Protein AF-D6PKF2-F1 (afdb_monomer)

Organism: NCBI:txid743623

pLDDT: mean 91.21, std 10.73, range [49.94, 98.38]

Solvent-accessible surface area (backbone atoms only — not comparable to full-atom values): 4287 Å² total; per-residue (Å²): 131,77,89,55,68,86,77,60,92,80,76,54,73,65,57,52,51,54,50,52,51,52,51,51,54,58,74,69,55,84,53,66,67,60,49,52,52,50,53,55,49,50,54,54,50,51,55,50,52,55,52,51,50,54,52,50,53,51,51,51,52,55,50,54,53,51,58,67,69,73,115

Nearest PDB structures (foldseek):
  1tmx-assembly1_B  TM=3.749E-01  e=9.005E+00  Pimelobacter simplex

Secondary structure (DSSP, 8-state):
--TTTTS-----HHHHHHHHHHHHHHHT---HHHHHHHHHHHHHHHHHHHHHHHHHHHHHHHHHHHHHT--

Radius of gyration: 18.63 Å; Cα contacts (8 Å, |Δi|>4): 3; chains: 1; bounding box: 39×25×51 Å

Sequence (71 aa):
MGWADWMVINQSLEEELEVERSVREVNNCTDEEALKMLCSALVRQSWHQQKLLAQACTRIGELDAKLACWD

Structure (mmCIF, N/CA/C/O backbone):
data_AF-D6PKF2-F1
#
_entry.id   AF-D6PKF2-F1
#
loop_
_atom_site.group_PDB
_atom_site.id
_atom_site.type_symbol
_atom_site.label_atom_id
_atom_site.label_alt_id
_atom_site.label_comp_id
_atom_site.label_asym_id
_atom_site.label_entity_id
_atom_site.label_seq_id
_atom_site.pdbx_PDB_ins_code
_atom_site.Cartn_x
_atom_site.Cartn_y
_atom_site.Cartn_z
_atom_site.occupancy
_atom_site.B_iso_or_equiv
_atom_site.auth_seq_id
_atom_site.auth_comp_id
_atom_site.auth_asym_id
_atom_site.auth_atom_id
_atom_site.pdbx_PDB_model_num
ATOM 1 N N . MET A 1 1 ? -1.031 -1.899 -22.000 1.00 49.94 1 MET A N 1
ATOM 2 C CA . MET A 1 1 ? -0.142 -1.152 -21.088 1.00 49.94 1 MET A CA 1
ATOM 3 C C . MET A 1 1 ? 0.772 -2.160 -20.386 1.00 49.94 1 MET A C 1
ATOM 5 O O . MET A 1 1 ? 0.523 -2.454 -19.237 1.00 49.94 1 MET A O 1
ATOM 9 N N . GLY A 1 2 ? 1.767 -2.736 -21.076 1.00 61.12 2 GLY A N 1
ATOM 10 C CA . GLY A 1 2 ? 2.461 -3.952 -20.596 1.00 61.12 2 GLY A CA 1
ATOM 11 C C . GLY A 1 2 ? 3.749 -3.753 -19.785 1.00 61.12 2 GLY A C 1
ATOM 12 O O . GLY A 1 2 ? 4.379 -4.724 -19.390 1.00 61.12 2 GLY A O 1
ATOM 13 N N . TRP A 1 3 ? 4.196 -2.515 -19.550 1.00 65.44 3 TRP A N 1
ATOM 14 C CA . TRP A 1 3 ? 5.490 -2.271 -18.890 1.00 65.44 3 TRP A CA 1
ATOM 15 C C . TRP A 1 3 ? 5.432 -2.353 -17.358 1.00 65.44 3 TRP A C 1
ATOM 17 O O . TRP A 1 3 ? 6.481 -2.433 -16.729 1.00 65.44 3 TRP A O 1
ATOM 27 N N . ALA A 1 4 ? 4.237 -2.335 -16.758 1.00 66.81 4 ALA A N 1
ATOM 28 C CA . ALA A 1 4 ? 4.034 -2.360 -15.306 1.00 66.81 4 ALA A CA 1
ATOM 29 C C . ALA A 1 4 ? 3.291 -3.620 -14.824 1.00 66.81 4 ALA A C 1
ATOM 31 O O . ALA A 1 4 ? 2.886 -3.683 -13.667 1.00 66.81 4 ALA A O 1
ATOM 32 N N . ASP A 1 5 ? 3.138 -4.633 -15.685 1.00 75.81 5 ASP A N 1
ATOM 33 C CA . ASP A 1 5 ? 2.424 -5.881 -15.362 1.00 75.81 5 ASP A CA 1
ATOM 34 C C . ASP A 1 5 ? 3.096 -6.665 -14.216 1.00 75.81 5 ASP A C 1
ATOM 36 O O . ASP A 1 5 ? 2.460 -7.470 -13.542 1.00 75.81 5 ASP A O 1
ATOM 40 N N . TRP A 1 6 ? 4.377 -6.397 -13.951 1.00 76.06 6 TRP A N 1
ATOM 41 C CA . TRP A 1 6 ? 5.135 -6.943 -12.822 1.00 76.06 6 TRP A CA 1
ATOM 42 C C . TRP A 1 6 ? 4.835 -6.251 -11.484 1.00 76.06 6 TRP A C 1
ATOM 44 O O . TRP A 1 6 ? 5.181 -6.782 -10.433 1.00 76.06 6 TRP A O 1
ATOM 54 N N . MET A 1 7 ? 4.199 -5.077 -11.500 1.00 76.94 7 MET A N 1
ATOM 55 C CA . MET A 1 7 ? 3.884 -4.284 -10.308 1.00 76.94 7 MET A CA 1
ATOM 56 C C . MET A 1 7 ? 2.400 -4.416 -9.934 1.00 76.94 7 MET A C 1
ATOM 58 O O . MET A 1 7 ? 1.731 -3.440 -9.594 1.00 76.94 7 MET A O 1
ATOM 62 N N . VAL A 1 8 ? 1.881 -5.641 -10.023 1.00 83.06 8 VAL A N 1
ATOM 63 C CA . VAL A 1 8 ? 0.508 -5.993 -9.652 1.00 83.06 8 VAL A CA 1
ATOM 64 C C . VAL A 1 8 ? 0.539 -6.751 -8.330 1.00 83.06 8 VAL A C 1
ATOM 66 O O . VAL A 1 8 ? 1.237 -7.754 -8.191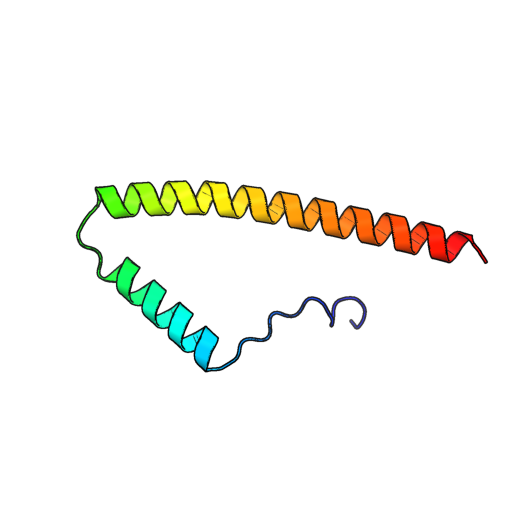 1.00 83.06 8 VAL A O 1
ATOM 69 N N . ILE A 1 9 ? -0.226 -6.268 -7.352 1.00 85.12 9 ILE A N 1
ATOM 70 C CA . ILE A 1 9 ? -0.411 -6.967 -6.080 1.00 85.12 9 ILE A CA 1
ATOM 71 C C . ILE A 1 9 ? -1.374 -8.128 -6.336 1.00 85.12 9 ILE A C 1
ATOM 73 O O . ILE A 1 9 ? -2.568 -7.907 -6.525 1.00 85.12 9 ILE A O 1
ATOM 77 N N . ASN A 1 10 ? -0.847 -9.349 -6.350 1.00 89.19 10 ASN A N 1
ATOM 78 C CA . ASN A 1 10 ? -1.643 -10.572 -6.389 1.00 89.19 10 ASN A CA 1
ATOM 79 C C .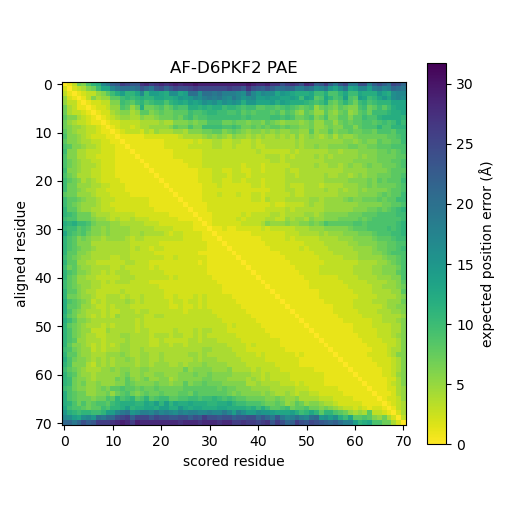 ASN A 1 10 ? -1.620 -11.190 -4.995 1.00 89.19 10 ASN A C 1
ATOM 81 O O . ASN A 1 10 ? -0.547 -11.547 -4.514 1.00 89.19 10 ASN A O 1
ATOM 85 N N . GLN A 1 11 ? -2.784 -11.280 -4.360 1.00 90.81 11 GLN A N 1
ATOM 86 C CA . GLN A 1 11 ? -2.939 -11.895 -3.045 1.00 90.81 11 GLN A CA 1
ATOM 87 C C . GLN A 1 11 ? -3.519 -13.296 -3.213 1.00 90.81 11 GLN A C 1
ATOM 89 O O . GLN A 1 11 ? -4.356 -13.550 -4.082 1.00 90.81 11 GLN A O 1
ATOM 94 N N . SER A 1 12 ? -3.051 -14.220 -2.390 1.00 95.62 12 SER A N 1
ATOM 95 C CA . SER A 1 12 ? -3.714 -15.493 -2.155 1.00 95.62 12 SER A CA 1
ATOM 96 C C . SER A 1 12 ? -4.943 -15.295 -1.264 1.00 95.62 12 SER A C 1
ATOM 98 O O . SER A 1 12 ? -5.036 -14.332 -0.505 1.00 95.62 12 SER A O 1
ATOM 100 N N . LEU A 1 13 ? -5.875 -16.251 -1.304 1.00 96.31 13 LEU A N 1
ATOM 101 C CA . LEU A 1 13 ? -7.039 -16.244 -0.412 1.00 96.31 13 LEU A CA 1
ATOM 102 C C . LEU A 1 13 ? -6.633 -16.206 1.073 1.00 96.31 13 LEU A C 1
ATOM 104 O O . LEU A 1 13 ? -7.322 -15.600 1.885 1.00 96.31 13 LEU A O 1
ATOM 108 N N . GLU A 1 14 ? -5.531 -16.865 1.434 1.00 97.25 14 GLU A N 1
ATOM 109 C CA . GLU A 1 14 ? -5.012 -16.861 2.805 1.00 97.25 14 GLU A CA 1
ATOM 110 C C . GLU A 1 14 ? -4.591 -15.450 3.232 1.00 97.25 14 GLU A C 1
ATOM 112 O O . GLU A 1 14 ? -5.058 -14.965 4.260 1.00 97.25 14 GLU A O 1
ATOM 117 N N . GLU A 1 15 ? -3.818 -14.751 2.396 1.00 96.81 15 GLU A N 1
ATOM 118 C CA . GLU A 1 15 ? -3.405 -13.364 2.648 1.00 96.81 15 GLU A CA 1
ATOM 119 C C . GLU A 1 15 ? -4.610 -12.413 2.739 1.00 96.81 15 GLU A C 1
ATOM 121 O O . GLU A 1 15 ? -4.662 -11.566 3.631 1.00 96.81 15 GLU A O 1
ATOM 126 N N . GLU A 1 16 ? -5.617 -12.570 1.872 1.00 96.19 16 GLU A N 1
ATOM 127 C CA . GLU A 1 16 ? -6.852 -11.775 1.939 1.00 96.19 16 GLU A CA 1
ATOM 128 C C . GLU A 1 16 ? -7.587 -11.968 3.277 1.00 96.19 16 GLU A C 1
ATOM 130 O O . GLU A 1 16 ? -8.046 -11.002 3.897 1.00 96.19 16 GLU A O 1
ATOM 135 N N . LEU A 1 17 ? -7.680 -13.213 3.756 1.00 97.75 17 LEU A N 1
ATOM 136 C CA . LEU A 1 17 ? -8.323 -13.535 5.031 1.00 97.75 17 LEU A CA 1
ATOM 137 C C . LEU A 1 17 ? -7.525 -13.014 6.233 1.00 97.75 17 LEU A C 1
ATOM 139 O O . LEU A 1 17 ? -8.125 -12.555 7.209 1.00 97.75 17 LEU A O 1
ATOM 143 N N . GLU A 1 18 ? -6.194 -13.055 6.178 1.00 97.19 18 GLU A N 1
ATOM 144 C CA . GLU A 1 18 ? -5.325 -12.471 7.205 1.00 97.19 18 GLU A CA 1
ATOM 145 C C . GLU A 1 18 ? -5.484 -10.948 7.294 1.00 97.19 18 GLU A C 1
ATOM 147 O O . GLU A 1 18 ? -5.586 -10.387 8.396 1.00 97.19 18 GLU A O 1
ATOM 152 N N . VAL A 1 19 ? -5.568 -10.274 6.144 1.00 96.44 19 VAL A N 1
ATOM 153 C CA . VAL A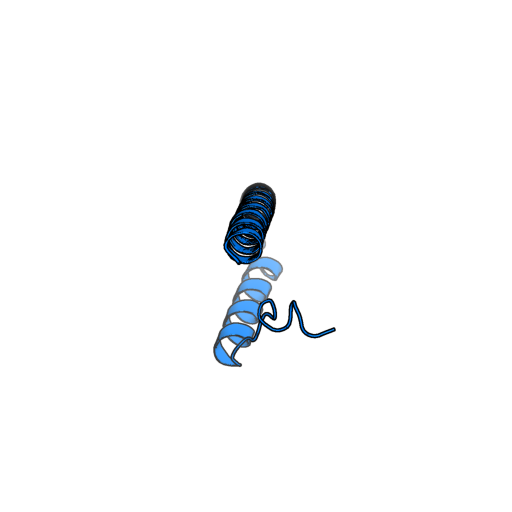 1 19 ? -5.837 -8.833 6.076 1.00 96.44 19 VAL A CA 1
ATOM 154 C C . VAL A 1 19 ? -7.204 -8.522 6.679 1.00 96.44 19 VAL A C 1
ATOM 156 O O . VAL A 1 19 ? -7.303 -7.672 7.564 1.00 96.44 19 VAL A O 1
ATOM 159 N N . GLU A 1 20 ? -8.250 -9.237 6.267 1.00 97.25 20 GLU A N 1
ATOM 160 C CA . GLU A 1 20 ? -9.610 -9.024 6.771 1.00 97.25 20 GLU A CA 1
ATOM 161 C C . GLU A 1 20 ? -9.705 -9.263 8.284 1.00 97.25 20 GLU A C 1
ATOM 163 O O . GLU A 1 20 ? -10.350 -8.499 9.009 1.00 97.25 20 GLU A O 1
ATOM 168 N N . ARG A 1 21 ? -9.017 -10.288 8.799 1.00 97.44 21 ARG A N 1
ATOM 169 C CA . ARG A 1 21 ? -8.913 -10.518 10.243 1.00 97.44 21 ARG A CA 1
ATOM 170 C C . ARG A 1 21 ? -8.293 -9.311 10.950 1.00 97.44 21 ARG A C 1
ATOM 172 O O . ARG A 1 21 ? -8.859 -8.834 11.933 1.00 97.44 21 ARG A O 1
ATOM 179 N N . SER A 1 22 ? -7.178 -8.799 10.436 1.00 95.62 22 SER A N 1
ATOM 180 C CA . SER A 1 22 ? -6.477 -7.645 11.012 1.00 95.62 22 SER A CA 1
ATOM 181 C C . SER A 1 22 ? -7.356 -6.387 11.004 1.00 95.62 22 SER A C 1
ATOM 183 O O . SER A 1 22 ? -7.432 -5.664 11.996 1.00 95.62 22 SER A O 1
ATOM 185 N N . VAL A 1 23 ? -8.099 -6.154 9.916 1.00 96.56 23 VAL A N 1
ATOM 186 C CA . VAL A 1 23 ? -9.061 -5.045 9.805 1.00 96.56 23 VAL A CA 1
ATOM 187 C C . VAL A 1 23 ? -10.166 -5.161 10.857 1.00 96.56 23 VAL A C 1
ATOM 189 O O . VAL A 1 23 ? -10.508 -4.172 11.508 1.00 96.56 23 VAL A O 1
ATOM 192 N N . ARG A 1 24 ? -10.709 -6.363 11.078 1.00 97.44 24 ARG A N 1
ATOM 193 C CA . ARG A 1 24 ? -11.725 -6.592 12.118 1.00 97.44 24 ARG A CA 1
ATOM 194 C C . ARG A 1 24 ? -11.188 -6.356 13.522 1.00 97.44 24 ARG A C 1
ATOM 196 O O . ARG A 1 24 ? -11.922 -5.826 14.351 1.00 97.44 24 ARG A O 1
ATOM 203 N N . GLU A 1 25 ? -9.948 -6.740 13.804 1.00 94.81 25 GLU A N 1
ATOM 204 C CA . GLU A 1 25 ? -9.318 -6.491 15.106 1.00 94.81 25 GLU A CA 1
ATOM 205 C C . GLU A 1 25 ? -9.195 -4.984 15.380 1.00 94.81 25 GLU A C 1
ATOM 207 O O . GLU A 1 25 ? -9.552 -4.527 16.466 1.00 94.81 25 GLU A O 1
ATOM 212 N N . VAL A 1 26 ? -8.802 -4.195 14.374 1.00 95.50 26 VAL A N 1
ATOM 213 C CA . VAL A 1 26 ? -8.748 -2.727 14.478 1.00 95.50 26 VAL A CA 1
ATOM 214 C C . VAL A 1 26 ? -10.143 -2.124 14.669 1.00 95.50 26 VAL A C 1
ATOM 216 O O . VAL A 1 26 ? -10.339 -1.318 15.574 1.00 95.50 26 VAL A O 1
ATOM 219 N N . ASN A 1 27 ? -11.129 -2.535 13.866 1.00 95.50 27 ASN A N 1
ATOM 220 C CA . ASN A 1 27 ? -12.492 -1.991 13.931 1.00 95.50 27 ASN A CA 1
ATOM 221 C C . ASN A 1 27 ? -13.210 -2.299 15.252 1.00 95.50 27 ASN A C 1
ATOM 223 O O . ASN A 1 27 ? -14.054 -1.519 15.688 1.00 95.50 27 ASN A O 1
ATOM 227 N N . ASN A 1 28 ? -12.893 -3.432 15.879 1.00 96.69 28 ASN A N 1
ATOM 228 C CA . ASN A 1 28 ? -13.474 -3.833 17.160 1.00 96.69 28 ASN A CA 1
ATOM 229 C C . ASN A 1 28 ? -12.661 -3.341 18.370 1.00 96.69 28 ASN A C 1
ATOM 231 O O . ASN A 1 28 ? -13.021 -3.644 19.508 1.00 96.69 28 ASN A O 1
ATOM 235 N N . CYS A 1 29 ? -11.567 -2.604 18.156 1.00 95.69 29 CYS A N 1
ATOM 236 C CA . CYS A 1 29 ? -10.768 -2.056 19.242 1.00 95.69 29 CYS A CA 1
ATOM 237 C C . CYS A 1 29 ? -11.533 -0.929 19.950 1.00 95.69 29 CYS A C 1
ATOM 239 O O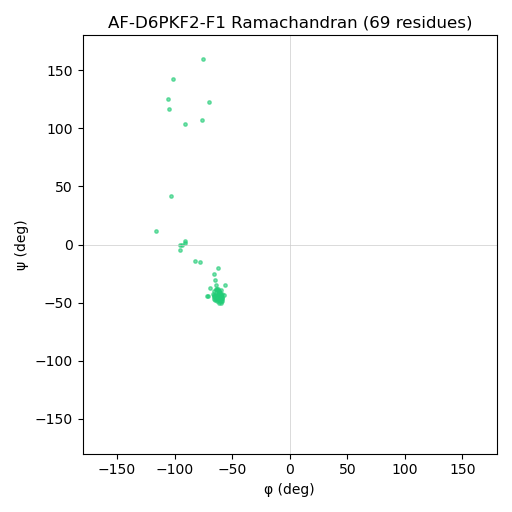 . CYS A 1 29 ? -11.913 0.067 19.337 1.00 95.69 29 CYS A O 1
ATOM 241 N N . THR A 1 30 ? -11.742 -1.071 21.258 1.00 96.06 30 THR A N 1
ATOM 242 C CA . THR A 1 30 ? -12.410 -0.056 22.091 1.00 96.06 30 THR A CA 1
ATOM 243 C C . THR A 1 30 ? -11.432 0.884 22.797 1.00 96.06 30 THR A C 1
ATOM 245 O O . THR A 1 30 ? -11.861 1.801 23.492 1.00 96.06 30 THR A O 1
ATOM 248 N N . ASP A 1 31 ? -10.127 0.642 22.664 1.00 97.56 31 ASP A N 1
ATOM 249 C CA . ASP A 1 31 ? -9.071 1.455 23.265 1.00 97.56 31 ASP A CA 1
ATOM 250 C C . ASP A 1 31 ? -8.643 2.568 22.294 1.00 97.56 31 ASP A C 1
ATOM 252 O O . ASP A 1 31 ? -7.934 2.349 21.309 1.00 97.56 31 ASP A O 1
ATOM 256 N N . GLU A 1 32 ? -9.095 3.789 22.580 1.00 96.19 32 GLU A N 1
ATOM 257 C CA . GLU A 1 32 ? -8.805 4.972 21.769 1.00 96.19 32 GLU A CA 1
ATOM 258 C C . GLU A 1 32 ? -7.307 5.322 21.745 1.00 96.19 32 GLU A C 1
ATOM 260 O O . GLU A 1 32 ? -6.796 5.797 20.726 1.00 96.19 32 GLU A O 1
ATOM 265 N N . GLU A 1 33 ? -6.582 5.101 22.843 1.00 97.44 33 GLU A N 1
ATOM 266 C CA . GLU A 1 33 ? -5.153 5.409 22.915 1.00 97.44 33 GLU A CA 1
ATOM 267 C C . GLU A 1 33 ? -4.352 4.429 22.055 1.00 97.44 33 GLU A C 1
ATOM 269 O O . GLU A 1 33 ? -3.516 4.853 21.247 1.00 97.44 33 GLU A O 1
ATOM 274 N N . ALA A 1 34 ? -4.679 3.136 22.139 1.00 95.62 34 ALA A N 1
ATOM 275 C CA . ALA A 1 34 ? -4.103 2.116 21.270 1.00 95.62 34 ALA A CA 1
ATOM 276 C C . ALA A 1 34 ? -4.348 2.428 19.782 1.00 95.62 34 ALA A C 1
ATOM 278 O O . ALA A 1 34 ? -3.413 2.371 18.976 1.00 95.62 34 ALA A O 1
ATOM 279 N N . LEU A 1 35 ? -5.566 2.851 19.419 1.00 96.75 35 LEU A N 1
ATOM 280 C CA . LEU A 1 35 ? -5.893 3.260 18.049 1.00 96.75 35 LEU A CA 1
ATOM 281 C C . LEU A 1 35 ? -5.100 4.492 17.592 1.00 96.75 35 LEU A C 1
ATOM 283 O O . LEU A 1 35 ? -4.573 4.504 16.478 1.00 96.75 35 LEU A O 1
ATOM 287 N N . LYS A 1 36 ? -4.948 5.522 18.434 1.00 97.69 36 LYS A N 1
ATOM 288 C CA . LYS A 1 36 ? -4.140 6.714 18.103 1.00 97.69 36 LYS A CA 1
ATOM 289 C C . LYS A 1 36 ? -2.674 6.366 17.859 1.00 97.69 36 LYS A C 1
ATOM 291 O O . LYS A 1 36 ? -2.064 6.896 16.920 1.00 97.69 36 LYS A O 1
ATOM 296 N N . MET A 1 37 ? -2.110 5.482 18.681 1.00 97.50 37 MET A N 1
ATOM 297 C CA . MET A 1 37 ? -0.740 4.998 18.509 1.00 97.50 37 MET A CA 1
ATOM 298 C C . MET A 1 37 ? -0.584 4.222 17.200 1.00 97.50 37 MET A C 1
ATOM 300 O O . MET A 1 37 ? 0.336 4.518 16.431 1.00 97.50 37 MET A O 1
ATOM 304 N N . LEU A 1 38 ? -1.509 3.301 16.910 1.00 96.06 38 LEU A N 1
ATOM 305 C CA . LEU A 1 38 ? -1.519 2.529 15.668 1.00 96.06 38 LEU A CA 1
ATOM 306 C C . LEU A 1 38 ? -1.614 3.442 14.438 1.00 96.06 38 LEU A C 1
ATOM 308 O O . LEU A 1 38 ? -0.773 3.355 13.546 1.00 96.06 38 LEU A O 1
ATOM 312 N N . CYS A 1 39 ? -2.566 4.375 14.410 1.00 96.75 39 CYS A N 1
ATOM 313 C CA . CYS A 1 39 ? -2.722 5.328 13.308 1.00 96.75 39 CYS A CA 1
ATOM 314 C C . CYS A 1 39 ? -1.461 6.175 13.096 1.00 96.75 39 CYS A C 1
ATOM 316 O O . CYS A 1 39 ? -1.010 6.355 11.965 1.00 96.75 39 CYS A O 1
ATOM 318 N N . SER A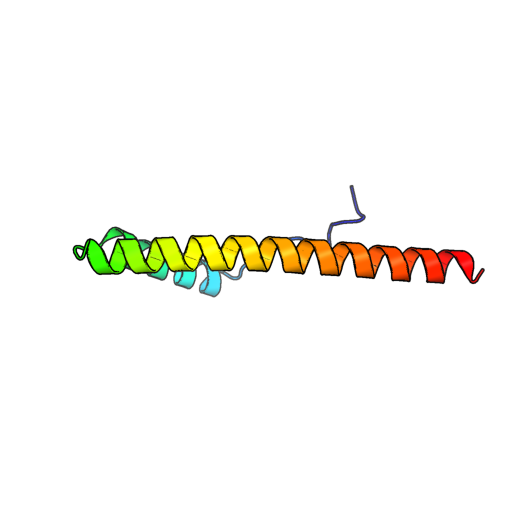 1 40 ? -0.841 6.656 14.177 1.00 98.19 40 SER A N 1
ATOM 319 C CA . SER A 1 40 ? 0.403 7.430 14.092 1.00 98.19 40 SER A CA 1
ATOM 320 C C . SER A 1 40 ? 1.560 6.600 13.524 1.00 98.19 40 SER A C 1
ATOM 322 O O . SER A 1 40 ? 2.360 7.110 12.735 1.00 98.19 40 SER A O 1
ATOM 324 N N . ALA A 1 41 ? 1.653 5.323 13.905 1.00 97.56 41 ALA A N 1
ATOM 325 C CA . ALA A 1 41 ? 2.638 4.396 13.360 1.00 97.56 41 ALA A CA 1
ATOM 326 C C . ALA A 1 41 ? 2.389 4.127 11.867 1.00 97.56 41 ALA A C 1
ATOM 328 O O . ALA A 1 41 ? 3.316 4.268 11.069 1.00 97.56 41 ALA A O 1
ATOM 329 N N . LEU A 1 42 ? 1.141 3.848 11.478 1.00 97.44 42 LEU A N 1
ATOM 330 C CA . LEU A 1 42 ? 0.748 3.594 10.089 1.00 97.44 42 LEU A CA 1
ATOM 331 C C . LEU A 1 42 ? 1.009 4.797 9.176 1.00 97.44 42 LEU A C 1
ATOM 333 O O . LEU A 1 42 ? 1.505 4.620 8.066 1.00 97.44 42 LEU A O 1
ATOM 337 N N . VAL A 1 43 ? 0.759 6.026 9.640 1.00 98.12 43 VAL A N 1
ATOM 338 C CA . VAL A 1 43 ? 1.077 7.246 8.875 1.00 98.12 43 VAL A CA 1
ATOM 339 C C . VAL A 1 43 ? 2.580 7.342 8.594 1.00 98.12 43 VAL A C 1
ATOM 341 O O . VAL A 1 43 ? 2.983 7.589 7.455 1.00 98.12 43 VAL A O 1
ATOM 344 N N . ARG A 1 44 ? 3.427 7.109 9.606 1.00 98.38 44 ARG A N 1
ATOM 345 C CA . ARG A 1 44 ? 4.892 7.136 9.436 1.00 98.38 44 ARG A CA 1
ATOM 346 C C . ARG A 1 44 ? 5.375 6.012 8.524 1.00 98.38 44 ARG A C 1
ATOM 348 O O . ARG A 1 44 ? 6.203 6.256 7.647 1.00 98.38 44 ARG A O 1
ATOM 355 N N . GLN A 1 45 ? 4.855 4.803 8.722 1.00 97.88 45 GLN A N 1
ATOM 356 C CA . GLN A 1 45 ? 5.196 3.632 7.921 1.00 97.88 45 GLN A CA 1
ATOM 357 C C . GLN A 1 45 ? 4.823 3.843 6.452 1.00 97.88 45 GLN A C 1
ATOM 359 O O . GLN A 1 45 ? 5.667 3.642 5.583 1.00 97.88 45 GLN A O 1
ATOM 364 N N . SER A 1 46 ? 3.603 4.309 6.184 1.00 97.56 46 SER A N 1
ATOM 365 C CA . SER A 1 46 ? 3.113 4.591 4.833 1.00 97.56 46 SER A CA 1
ATOM 366 C C . SER A 1 46 ? 3.987 5.628 4.126 1.00 97.56 46 SER A C 1
ATOM 368 O O . SER A 1 46 ? 4.453 5.390 3.012 1.00 97.56 46 SER A O 1
ATOM 370 N N . TRP A 1 47 ? 4.319 6.737 4.800 1.00 97.94 47 TRP A N 1
ATOM 371 C CA . TRP A 1 47 ? 5.226 7.744 4.242 1.00 97.94 47 TRP A CA 1
ATOM 372 C C . TRP A 1 47 ? 6.603 7.159 3.895 1.00 97.94 47 TRP A C 1
ATOM 374 O O . TRP A 1 47 ? 7.138 7.414 2.812 1.00 97.94 47 TRP A O 1
ATOM 384 N N . HIS A 1 48 ? 7.175 6.351 4.792 1.00 98.06 48 HIS A N 1
ATOM 385 C CA . HIS A 1 48 ? 8.480 5.734 4.571 1.00 98.06 48 HIS A CA 1
ATOM 386 C C . HIS A 1 48 ? 8.451 4.731 3.408 1.00 98.06 48 HIS A C 1
ATOM 388 O O . HIS A 1 48 ? 9.318 4.785 2.537 1.00 98.06 48 HIS A O 1
ATOM 394 N N . GLN A 1 49 ? 7.433 3.868 3.346 1.00 97.12 49 GLN A N 1
ATOM 395 C CA . GLN A 1 49 ? 7.253 2.892 2.268 1.00 97.12 49 GLN A CA 1
ATOM 396 C C . GLN A 1 49 ? 7.077 3.575 0.907 1.00 97.12 49 GLN A C 1
ATOM 398 O O . GLN A 1 49 ? 7.728 3.184 -0.059 1.00 97.12 49 GLN A O 1
ATOM 403 N N . GLN A 1 50 ? 6.277 4.643 0.829 1.00 96.50 50 GLN A N 1
ATOM 404 C CA . GLN A 1 50 ? 6.122 5.427 -0.401 1.00 96.50 50 GLN A CA 1
ATOM 405 C C . GLN A 1 50 ? 7.453 6.029 -0.866 1.00 96.50 50 GLN A C 1
ATOM 407 O O . GLN A 1 50 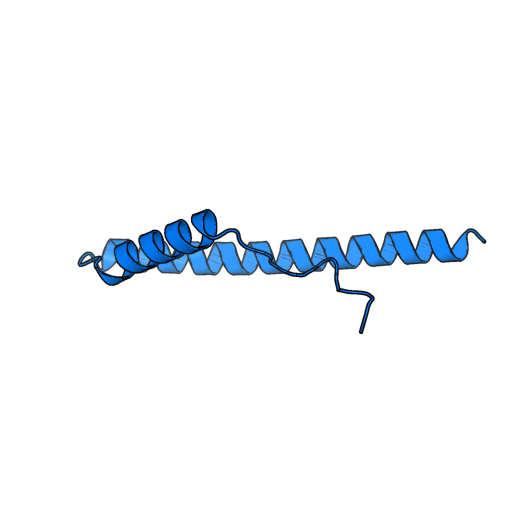? 7.784 5.968 -2.051 1.00 96.50 50 GLN A O 1
ATOM 412 N N . LYS A 1 51 ? 8.244 6.590 0.060 1.00 98.00 51 LYS A N 1
ATOM 413 C CA . LYS A 1 51 ? 9.576 7.119 -0.263 1.00 98.00 51 LYS A CA 1
ATOM 414 C C . LYS A 1 51 ? 10.525 6.031 -0.748 1.00 98.00 51 LYS A C 1
ATOM 416 O O . LYS A 1 51 ? 11.216 6.252 -1.740 1.00 98.00 51 LYS A O 1
ATOM 421 N N . LEU A 1 52 ? 10.535 4.879 -0.086 1.00 97.25 52 LEU A N 1
ATOM 422 C CA . LEU A 1 52 ? 11.384 3.752 -0.456 1.00 97.25 52 LEU A CA 1
ATOM 423 C C . LEU A 1 52 ? 11.039 3.227 -1.856 1.00 97.25 52 LEU A C 1
ATOM 425 O O . LEU A 1 52 ? 11.937 3.064 -2.679 1.00 97.25 52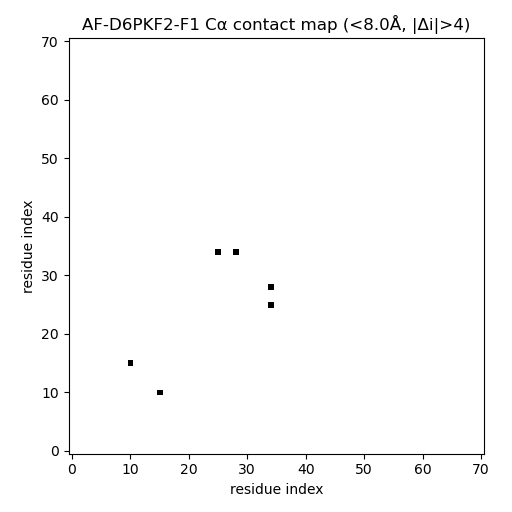 LEU A O 1
ATOM 429 N N . LEU A 1 53 ? 9.751 3.035 -2.156 1.00 94.19 53 LEU A N 1
ATOM 430 C CA . LEU A 1 53 ? 9.293 2.597 -3.478 1.00 94.19 53 LEU A CA 1
ATOM 431 C C . LEU A 1 53 ? 9.659 3.609 -4.568 1.00 94.19 53 LEU A C 1
ATOM 433 O O . LEU A 1 53 ? 10.186 3.223 -5.607 1.00 94.19 53 LEU A O 1
ATOM 437 N N . ALA A 1 54 ? 9.466 4.908 -4.322 1.00 94.38 54 ALA A N 1
ATOM 438 C CA . ALA A 1 54 ? 9.852 5.944 -5.280 1.00 94.38 54 ALA A CA 1
ATOM 439 C C . ALA A 1 54 ? 11.365 5.931 -5.574 1.00 94.38 54 ALA A C 1
ATOM 441 O O . ALA A 1 54 ? 11.780 6.056 -6.730 1.00 94.38 54 ALA A O 1
ATOM 442 N N . GLN A 1 55 ? 12.193 5.744 -4.542 1.00 96.00 55 GLN A N 1
ATOM 443 C CA . GLN A 1 55 ? 13.645 5.621 -4.690 1.00 96.00 55 GLN A CA 1
ATOM 444 C C . GLN A 1 55 ? 14.033 4.352 -5.460 1.00 96.00 55 GLN A C 1
ATOM 446 O O . GLN A 1 55 ? 14.865 4.424 -6.364 1.00 96.00 55 GLN A O 1
ATOM 451 N N . ALA A 1 56 ? 13.407 3.213 -5.154 1.00 94.06 56 ALA A N 1
ATOM 452 C CA . ALA A 1 56 ? 13.644 1.952 -5.851 1.00 94.06 56 ALA A CA 1
ATOM 453 C C . ALA A 1 56 ? 13.277 2.046 -7.340 1.00 94.06 56 ALA A C 1
ATOM 455 O O . ALA A 1 56 ? 14.101 1.712 -8.188 1.00 94.06 56 ALA A O 1
ATOM 456 N N . CYS A 1 57 ? 12.097 2.581 -7.672 1.00 91.31 57 CYS A N 1
ATOM 457 C CA . CYS A 1 57 ? 11.673 2.778 -9.061 1.00 91.31 57 CYS A CA 1
ATOM 458 C C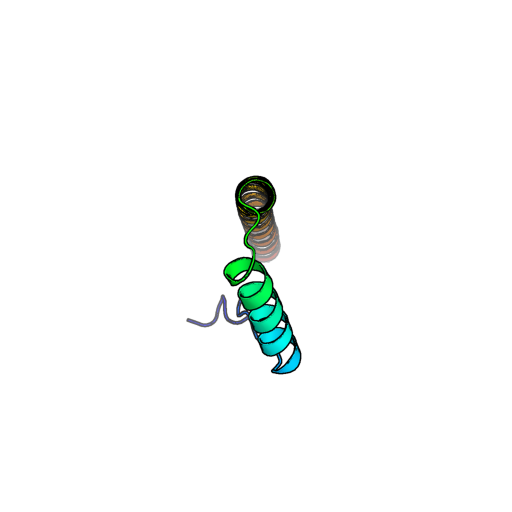 . CYS A 1 57 ? 12.608 3.728 -9.819 1.00 91.31 57 CYS A C 1
ATOM 460 O O . CYS A 1 57 ? 12.969 3.449 -10.960 1.00 91.31 57 CYS A O 1
ATOM 462 N N . THR A 1 58 ? 13.053 4.817 -9.177 1.00 93.94 58 THR A N 1
ATOM 463 C CA . THR A 1 58 ? 14.054 5.727 -9.765 1.00 93.94 58 THR A CA 1
ATOM 464 C C . THR A 1 58 ? 15.339 4.971 -10.087 1.00 93.94 58 THR A C 1
ATOM 466 O O . THR A 1 58 ? 15.869 5.080 -11.190 1.00 93.94 58 THR A O 1
ATOM 469 N N . ARG A 1 59 ? 15.820 4.152 -9.146 1.00 94.75 59 ARG A N 1
ATOM 470 C CA . ARG A 1 59 ? 17.049 3.384 -9.321 1.00 94.75 59 ARG A CA 1
ATOM 471 C C . ARG A 1 59 ? 16.939 2.321 -10.416 1.00 94.75 59 ARG A C 1
ATOM 473 O O . ARG A 1 59 ? 17.899 2.144 -11.160 1.00 94.75 59 ARG A O 1
ATOM 480 N N . ILE A 1 60 ? 15.804 1.632 -10.518 1.00 91.31 60 ILE A N 1
ATOM 481 C CA . ILE A 1 60 ? 15.533 0.680 -11.606 1.00 91.31 60 ILE A CA 1
ATOM 482 C C . ILE A 1 60 ? 15.588 1.415 -12.949 1.00 91.31 60 ILE A C 1
ATOM 484 O O . ILE A 1 60 ? 16.353 1.019 -13.821 1.00 91.31 60 ILE A O 1
ATOM 488 N N . GLY A 1 61 ? 14.902 2.557 -13.069 1.00 89.75 61 GLY A N 1
ATOM 489 C CA . GLY A 1 61 ? 14.927 3.362 -14.293 1.00 89.75 61 GLY A CA 1
ATOM 490 C C . GLY A 1 61 ? 16.329 3.848 -14.687 1.00 89.75 61 GLY A C 1
ATOM 491 O O . GLY A 1 61 ? 16.684 3.818 -15.862 1.00 89.75 61 GLY A O 1
ATOM 492 N N . GLU A 1 62 ? 17.166 4.248 -13.722 1.00 93.69 62 GLU A N 1
ATOM 493 C CA . GLU A 1 62 ? 18.573 4.593 -13.986 1.00 93.69 62 GLU A CA 1
ATOM 494 C C . GLU A 1 62 ? 19.391 3.411 -14.524 1.00 93.69 62 GLU A C 1
ATOM 496 O O . GLU A 1 62 ? 20.293 3.608 -15.341 1.00 93.69 62 GLU A O 1
ATOM 501 N N . LEU A 1 63 ? 19.141 2.200 -14.021 1.00 92.50 63 LEU A N 1
ATOM 502 C CA . LEU A 1 63 ? 19.832 0.989 -14.459 1.00 92.50 63 LEU A CA 1
ATOM 503 C C . LEU A 1 63 ? 19.377 0.582 -15.863 1.00 92.50 63 LEU A C 1
ATOM 505 O O . LEU A 1 63 ? 20.233 0.330 -16.709 1.00 92.50 63 LEU A O 1
ATOM 509 N N . ASP A 1 64 ? 18.072 0.617 -16.128 1.00 90.00 64 ASP A N 1
ATOM 510 C CA . ASP A 1 64 ? 17.500 0.326 -17.446 1.00 90.00 64 ASP A CA 1
ATOM 511 C C . ASP A 1 64 ? 18.020 1.305 -18.507 1.00 90.00 64 ASP A C 1
ATOM 513 O O . ASP A 1 64 ? 18.437 0.892 -19.588 1.00 90.00 64 ASP A O 1
ATOM 517 N N . ALA A 1 65 ? 18.092 2.601 -18.182 1.00 90.50 65 ALA A N 1
ATOM 518 C CA . ALA A 1 65 ? 18.652 3.612 -19.077 1.00 90.50 65 ALA A CA 1
ATOM 519 C C . ALA A 1 65 ? 20.141 3.370 -19.379 1.00 90.50 65 ALA A C 1
ATOM 521 O O . ALA A 1 65 ? 20.583 3.568 -20.508 1.00 90.50 65 ALA A O 1
ATOM 522 N N . LYS A 1 66 ? 20.928 2.930 -18.389 1.00 91.88 66 LYS A N 1
ATOM 523 C CA . LYS A 1 66 ? 22.342 2.586 -18.604 1.00 91.88 66 LYS A CA 1
ATOM 524 C C . LYS A 1 66 ? 22.502 1.363 -19.494 1.00 91.88 66 LYS A C 1
ATOM 526 O O . LYS A 1 66 ? 23.357 1.398 -20.370 1.00 91.88 66 LYS A O 1
ATOM 531 N N . LEU A 1 67 ? 21.693 0.326 -19.278 1.00 91.25 67 LEU A N 1
ATOM 532 C CA . LEU A 1 67 ? 21.691 -0.872 -20.117 1.00 91.25 67 LEU A CA 1
ATOM 533 C C . LEU A 1 67 ? 21.330 -0.530 -21.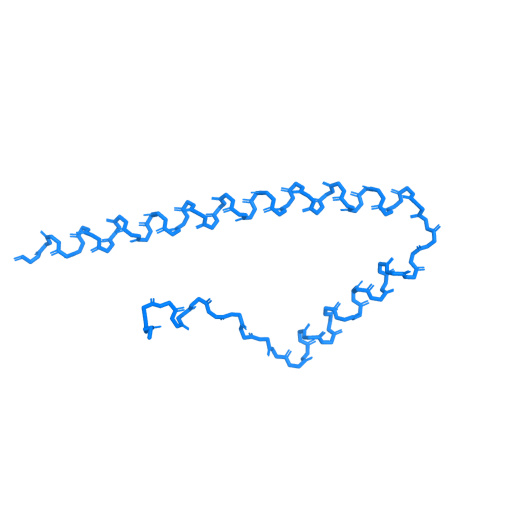567 1.00 91.25 67 LEU A C 1
ATOM 535 O O . LEU A 1 67 ? 22.015 -0.979 -22.476 1.00 91.25 67 LEU A O 1
ATOM 539 N N . ALA A 1 68 ? 20.327 0.325 -21.781 1.00 87.69 68 ALA A N 1
ATOM 540 C CA . ALA A 1 68 ? 19.918 0.757 -23.118 1.00 87.69 68 ALA A CA 1
ATOM 541 C C . ALA A 1 68 ? 20.977 1.601 -23.857 1.00 87.69 68 ALA A C 1
ATOM 543 O O . ALA A 1 68 ? 20.980 1.636 -25.081 1.00 87.69 68 ALA A O 1
ATOM 544 N N . CYS A 1 69 ? 21.866 2.288 -23.132 1.00 82.62 69 CYS A N 1
ATOM 545 C CA . CYS A 1 69 ? 22.968 3.071 -23.705 1.00 82.62 69 CYS A CA 1
ATOM 546 C C . CYS A 1 69 ? 24.278 2.273 -23.868 1.00 82.62 69 CYS A C 1
ATOM 548 O O . CYS A 1 69 ? 25.305 2.874 -24.184 1.00 82.62 69 CYS A O 1
ATOM 550 N N . TRP A 1 70 ? 24.291 0.974 -23.546 1.00 70.94 70 TRP A N 1
ATOM 551 C CA . TRP A 1 70 ? 25.453 0.088 -23.721 1.00 70.94 70 TRP A CA 1
ATOM 552 C C . TRP A 1 70 ? 25.420 -0.708 -25.041 1.00 70.94 70 TRP A C 1
ATOM 554 O O . TRP A 1 70 ? 26.377 -1.437 -25.310 1.00 70.94 70 TRP A O 1
ATOM 564 N N . ASP A 1 71 ? 24.375 -0.520 -25.854 1.00 51.41 71 ASP A N 1
ATOM 565 C CA . ASP A 1 71 ? 24.323 -0.853 -27.289 1.00 51.41 71 ASP A CA 1
ATOM 566 C C . ASP A 1 71 ? 24.840 0.318 -28.153 1.00 51.41 71 ASP A C 1
ATOM 568 O O . ASP A 1 71 ? 25.390 0.051 -29.249 1.00 51.41 71 ASP A O 1
#

Foldseek 3Di:
DPPCPVVDDDDDPVRVVVVVVVVVVLVPDPDPVVNVVVVVVVVVVVVVVVVVVVVVVVVVVVVVVVVVVVD

Mean predicted aligned error: 5.46 Å